Protein AF-A0A2D4P3B3-F1 (afdb_monomer_lite)

pLDDT: mean 73.36, std 12.91, range [48.56, 91.62]

Structure (mmCIF, N/CA/C/O backbone):
data_AF-A0A2D4P3B3-F1
#
_entry.id   AF-A0A2D4P3B3-F1
#
loop_
_atom_site.group_PDB
_atom_site.id
_atom_site.type_symbol
_atom_site.label_atom_id
_atom_site.label_alt_id
_atom_site.label_comp_id
_atom_site.label_asym_id
_atom_site.label_entity_id
_atom_site.label_seq_id
_atom_site.pdbx_PDB_ins_code
_atom_site.Cartn_x
_atom_site.Cartn_y
_atom_site.Cartn_z
_atom_site.occupancy
_atom_site.B_iso_or_equiv
_atom_site.auth_seq_id
_atom_site.auth_comp_id
_atom_site.auth_asym_id
_atom_site.auth_atom_id
_atom_site.pdbx_PDB_model_num
ATOM 1 N N . VAL A 1 1 ? 37.392 -23.433 1.109 1.00 69.75 1 VAL A N 1
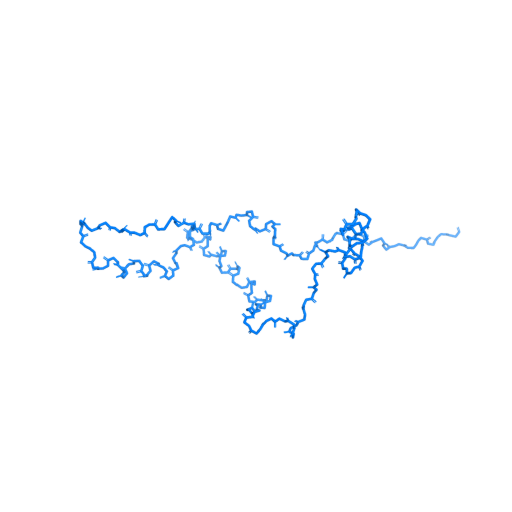ATOM 2 C CA . VAL A 1 1 ? 37.388 -22.105 1.760 1.00 69.75 1 VAL A CA 1
ATOM 3 C C . VAL A 1 1 ? 36.954 -21.145 0.680 1.00 69.75 1 VAL A C 1
ATOM 5 O O . VAL A 1 1 ? 37.620 -21.145 -0.343 1.00 69.75 1 VAL A O 1
ATOM 8 N N . LEU A 1 2 ? 35.811 -20.474 0.841 1.00 73.00 2 LEU A N 1
ATOM 9 C CA . LEU A 1 2 ? 35.392 -19.442 -0.111 1.00 73.00 2 LEU A CA 1
ATOM 10 C C . LEU A 1 2 ? 36.435 -18.327 -0.057 1.00 73.00 2 LEU A C 1
ATOM 12 O O . LEU A 1 2 ? 36.724 -17.817 1.030 1.00 73.00 2 LEU A O 1
ATOM 16 N N . ILE A 1 3 ? 37.057 -18.044 -1.195 1.00 90.19 3 ILE A N 1
ATOM 17 C CA . ILE A 1 3 ? 38.029 -16.958 -1.329 1.00 90.19 3 ILE A CA 1
ATOM 18 C C . ILE A 1 3 ? 37.284 -15.649 -1.591 1.00 90.19 3 ILE A C 1
ATOM 20 O O . ILE A 1 3 ? 36.140 -15.646 -2.032 1.00 90.19 3 ILE A O 1
ATOM 24 N N . GLU A 1 4 ? 37.919 -14.523 -1.278 1.00 83.38 4 GLU A N 1
ATOM 25 C CA . GLU A 1 4 ? 37.323 -13.187 -1.424 1.00 83.38 4 GLU A CA 1
ATOM 26 C C . GLU A 1 4 ? 36.840 -12.923 -2.861 1.00 83.38 4 GLU A C 1
ATOM 28 O O . GLU A 1 4 ? 35.788 -12.328 -3.076 1.0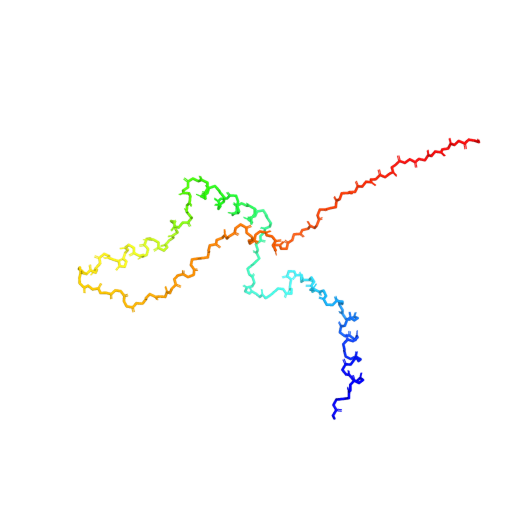0 83.38 4 GLU A O 1
ATOM 33 N N . GLU A 1 5 ? 37.558 -13.476 -3.837 1.00 87.50 5 GLU A N 1
ATOM 34 C CA . GLU A 1 5 ? 37.207 -13.462 -5.257 1.00 87.50 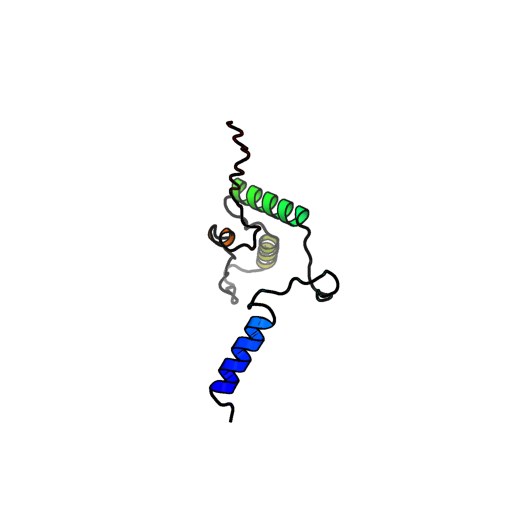5 GLU A CA 1
ATOM 35 C C . GLU A 1 5 ? 35.890 -14.198 -5.558 1.00 87.50 5 GLU A C 1
ATOM 37 O O . GLU A 1 5 ? 35.085 -13.699 -6.343 1.00 87.50 5 GLU A O 1
ATOM 42 N N . ASP A 1 6 ? 35.609 -15.314 -4.874 1.00 89.75 6 ASP A N 1
ATOM 43 C CA . ASP A 1 6 ? 34.348 -16.052 -5.031 1.00 89.75 6 ASP A CA 1
ATOM 44 C C . ASP A 1 6 ? 33.159 -15.232 -4.510 1.00 89.75 6 ASP A C 1
ATOM 46 O O . ASP A 1 6 ? 32.089 -15.233 -5.118 1.00 89.75 6 ASP A O 1
ATOM 50 N N . LEU A 1 7 ? 33.336 -14.503 -3.398 1.00 89.31 7 LEU A N 1
ATOM 51 C CA . LEU A 1 7 ? 32.281 -13.643 -2.845 1.00 89.31 7 LEU A CA 1
ATOM 52 C C . LEU A 1 7 ? 31.987 -12.451 -3.759 1.00 89.31 7 LEU A C 1
ATOM 54 O O . LEU A 1 7 ? 30.825 -12.079 -3.936 1.00 89.31 7 LEU A O 1
ATOM 58 N N . ILE A 1 8 ? 33.030 -11.848 -4.334 1.00 90.25 8 ILE A N 1
ATOM 59 C CA . ILE A 1 8 ? 32.876 -10.733 -5.271 1.00 90.25 8 ILE A CA 1
ATOM 60 C C . ILE A 1 8 ? 32.152 -11.219 -6.526 1.00 90.25 8 ILE A C 1
ATOM 62 O O . ILE A 1 8 ? 31.178 -10.587 -6.938 1.00 90.25 8 ILE A O 1
ATOM 66 N N . GLN A 1 9 ? 32.559 -12.359 -7.087 1.00 91.62 9 GLN A N 1
ATOM 67 C CA . GLN A 1 9 ? 31.913 -12.930 -8.265 1.00 91.62 9 GLN A CA 1
ATOM 68 C C . GLN A 1 9 ? 30.435 -13.246 -8.001 1.00 91.62 9 GLN A C 1
ATOM 70 O O . GLN A 1 9 ? 29.576 -12.826 -8.771 1.00 91.62 9 GLN A O 1
ATOM 75 N N . GLN A 1 10 ? 30.122 -13.868 -6.861 1.00 88.50 10 GLN A N 1
ATOM 76 C CA . GLN A 1 10 ? 28.741 -14.135 -6.457 1.00 88.50 10 GLN A CA 1
ATOM 77 C C . GLN A 1 10 ? 27.909 -12.847 -6.348 1.00 88.50 10 GLN A C 1
ATOM 79 O O . GLN A 1 10 ? 26.768 -12.803 -6.804 1.00 88.50 10 GLN A O 1
ATOM 84 N N . SER A 1 11 ? 28.485 -11.775 -5.792 1.00 85.69 11 SER A N 1
ATOM 85 C CA . SER A 1 11 ? 27.786 -10.491 -5.668 1.00 85.69 11 SER A CA 1
ATOM 86 C C . SER A 1 11 ? 27.467 -9.852 -7.025 1.00 85.69 11 SER A C 1
ATOM 88 O O . SER A 1 11 ? 26.406 -9.243 -7.180 1.00 85.69 11 SER A O 1
ATOM 90 N N . LEU A 1 12 ? 28.357 -10.016 -8.010 1.00 89.81 12 LEU A N 1
ATOM 91 C CA 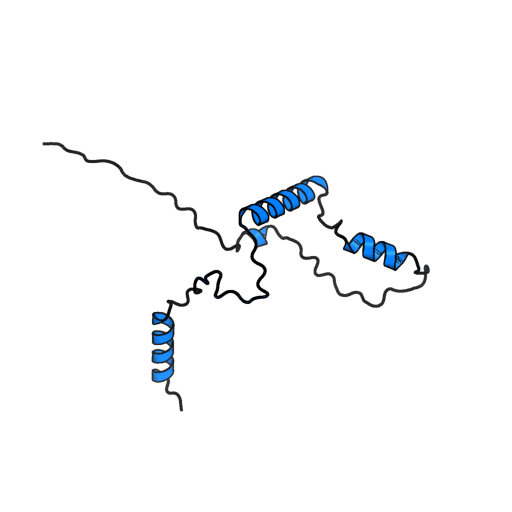. LEU A 1 12 ? 28.168 -9.531 -9.376 1.00 89.81 12 LEU A CA 1
ATOM 92 C C . LEU A 1 12 ? 27.098 -10.344 -10.106 1.00 89.81 12 LEU A C 1
ATOM 94 O O . LEU A 1 12 ? 26.204 -9.759 -10.715 1.00 89.81 12 LEU A O 1
ATOM 98 N N . ASP A 1 13 ? 27.134 -11.668 -9.975 1.00 89.50 13 ASP A N 1
ATOM 99 C CA . ASP A 1 13 ? 26.145 -12.552 -10.590 1.00 89.50 13 ASP A CA 1
ATOM 100 C C . ASP A 1 13 ? 24.733 -12.284 -10.024 1.00 89.50 13 ASP A C 1
ATOM 102 O O . ASP A 1 13 ? 23.757 -12.195 -10.776 1.00 89.50 13 ASP A O 1
ATOM 106 N N . ASP A 1 14 ? 24.617 -12.058 -8.709 1.00 85.06 14 ASP A N 1
ATOM 107 C CA . ASP A 1 14 ? 23.361 -11.669 -8.052 1.00 85.06 14 ASP A CA 1
ATOM 108 C C . ASP A 1 14 ? 22.862 -10.289 -8.518 1.00 85.06 14 ASP A C 1
ATOM 110 O O . ASP A 1 14 ? 21.653 -10.069 -8.679 1.00 85.06 14 ASP A O 1
ATOM 114 N N . TYR A 1 15 ? 23.782 -9.348 -8.758 1.00 84.75 15 TYR A N 1
ATOM 115 C CA . TYR A 1 15 ? 23.451 -8.042 -9.324 1.00 84.75 15 TYR A CA 1
ATOM 116 C C . TYR A 1 15 ? 22.944 -8.166 -10.766 1.00 84.75 15 TYR A C 1
ATOM 118 O O . TYR A 1 15 ? 21.934 -7.549 -11.114 1.00 84.75 15 TYR A O 1
ATOM 126 N N . ASP A 1 16 ? 23.564 -8.995 -11.598 1.00 85.94 16 ASP A N 1
ATOM 127 C CA . ASP A 1 16 ? 23.132 -9.199 -12.984 1.00 85.94 16 ASP A CA 1
ATOM 128 C C . ASP A 1 16 ? 21.802 -9.971 -13.077 1.00 85.94 16 ASP A C 1
ATOM 130 O O . ASP A 1 16 ? 20.997 -9.721 -13.981 1.00 85.94 16 ASP A O 1
ATOM 134 N N . ALA A 1 17 ? 21.491 -10.820 -12.092 1.00 82.75 17 ALA A N 1
ATOM 135 C CA . ALA A 1 17 ? 20.255 -11.608 -12.024 1.00 82.75 17 ALA A CA 1
ATOM 136 C C . ALA A 1 17 ? 18.969 -10.799 -11.730 1.00 82.75 17 ALA A C 1
ATOM 138 O O . ALA A 1 17 ? 17.865 -11.364 -11.727 1.00 82.75 17 ALA A O 1
ATOM 139 N N . GLY A 1 18 ? 19.070 -9.490 -11.475 1.00 75.81 18 GLY A N 1
ATOM 140 C CA . GLY A 1 18 ? 17.887 -8.655 -11.226 1.00 75.81 18 GLY A CA 1
ATOM 141 C C . GLY A 1 18 ? 18.132 -7.259 -10.661 1.00 75.81 18 GLY A C 1
ATOM 142 O O . GLY A 1 18 ? 17.171 -6.605 -10.259 1.00 75.81 18 GLY A O 1
ATOM 143 N N . LYS A 1 19 ? 19.382 -6.787 -10.604 1.00 81.88 19 LYS A N 1
ATOM 144 C CA . LYS A 1 19 ? 19.796 -5.470 -10.080 1.00 81.88 19 LYS A CA 1
ATOM 145 C C . LYS A 1 19 ? 19.229 -5.172 -8.695 1.00 81.88 19 LYS A C 1
ATOM 147 O O . LYS A 1 19 ? 18.792 -4.051 -8.430 1.00 81.88 19 LYS A O 1
ATOM 152 N N . TYR A 1 20 ? 19.137 -6.205 -7.856 1.00 77.75 20 TYR A N 1
ATOM 153 C CA . TYR A 1 20 ? 18.492 -6.161 -6.538 1.00 77.75 20 TYR A CA 1
ATOM 154 C C . TYR A 1 20 ? 17.068 -5.571 -6.542 1.00 77.75 20 TYR A C 1
ATOM 156 O O . TYR A 1 20 ? 16.570 -5.108 -5.516 1.00 77.75 20 TYR A O 1
ATOM 164 N N . SER A 1 21 ? 16.400 -5.563 -7.697 1.00 78.81 21 SER A N 1
ATOM 165 C CA . SER A 1 21 ? 15.036 -5.073 -7.827 1.00 78.81 21 SER A CA 1
ATOM 166 C C . SER A 1 21 ? 14.062 -6.205 -7.493 1.00 78.81 21 SER A C 1
ATOM 168 O O . SER A 1 21 ? 14.256 -7.333 -7.957 1.00 78.81 21 SER A O 1
ATOM 170 N N . PRO A 1 22 ? 13.002 -5.936 -6.711 1.00 82.75 22 PRO A N 1
ATOM 171 C CA . PRO A 1 22 ? 11.950 -6.913 -6.470 1.00 82.75 22 PRO A CA 1
ATOM 172 C C . PRO A 1 22 ? 11.386 -7.439 -7.793 1.00 82.75 22 PRO A C 1
ATOM 174 O O . PRO A 1 22 ? 11.093 -6.660 -8.705 1.00 82.75 22 PRO A O 1
ATOM 177 N N . ARG A 1 23 ? 11.225 -8.760 -7.904 1.00 80.19 23 ARG A N 1
ATOM 178 C CA . ARG A 1 23 ? 10.600 -9.374 -9.079 1.00 80.19 23 ARG A CA 1
ATOM 179 C C . ARG A 1 23 ? 9.103 -9.073 -9.065 1.00 80.19 23 ARG A C 1
ATOM 181 O O . ARG A 1 23 ? 8.451 -9.219 -8.034 1.00 80.19 23 ARG A O 1
ATOM 188 N N . LEU A 1 24 ? 8.568 -8.644 -10.206 1.00 81.88 24 LEU A N 1
ATOM 189 C CA . LEU A 1 24 ? 7.127 -8.490 -10.380 1.00 81.88 24 LEU A CA 1
ATOM 190 C C . LEU A 1 24 ? 6.497 -9.880 -10.442 1.00 81.88 24 LEU A C 1
ATOM 192 O O . LEU A 1 24 ? 6.776 -10.630 -11.372 1.00 81.88 24 LEU A O 1
ATOM 196 N N . LEU A 1 25 ? 5.673 -10.198 -9.446 1.00 85.88 25 LEU A N 1
ATOM 197 C CA . LEU A 1 25 ? 4.914 -11.439 -9.407 1.00 85.88 25 LEU A CA 1
ATOM 198 C C . LEU A 1 25 ? 3.631 -11.290 -10.218 1.00 85.88 25 LEU A C 1
ATOM 200 O O . LEU A 1 25 ? 2.927 -10.280 -10.135 1.00 85.88 25 LEU A O 1
ATOM 204 N N . THR A 1 26 ? 3.325 -12.320 -10.988 1.00 86.81 26 THR A N 1
ATOM 205 C CA . THR A 1 26 ? 2.040 -12.478 -11.665 1.00 86.81 26 THR A CA 1
ATOM 206 C C . THR A 1 26 ? 1.008 -13.089 -10.717 1.00 86.81 26 THR A C 1
ATOM 208 O O . THR A 1 26 ? 1.347 -13.686 -9.696 1.00 86.81 26 THR A O 1
ATOM 211 N N . SER A 1 27 ? -0.276 -12.990 -11.067 1.00 82.62 27 SER A N 1
ATOM 212 C CA . SER A 1 27 ? -1.379 -13.541 -10.266 1.00 82.62 27 SER A CA 1
ATOM 213 C C . SER A 1 27 ? -1.254 -15.041 -9.969 1.00 82.62 27 SER A C 1
ATOM 215 O O . SER A 1 27 ? -1.818 -15.511 -8.991 1.00 82.62 27 SER A O 1
ATOM 217 N N . HIS A 1 28 ? -0.531 -15.794 -10.802 1.00 86.00 28 HIS A N 1
ATOM 218 C CA . HIS A 1 28 ? -0.333 -17.239 -10.643 1.00 86.00 28 HIS A CA 1
ATOM 219 C C . HIS A 1 28 ? 0.859 -17.607 -9.754 1.00 86.00 28 HIS A C 1
ATOM 221 O O . HIS A 1 28 ? 0.942 -18.738 -9.287 1.00 86.00 28 HIS A O 1
ATOM 227 N N . GLU A 1 29 ? 1.783 -16.672 -9.541 1.00 90.88 29 GLU A N 1
ATOM 228 C CA . GLU A 1 29 ? 2.966 -16.859 -8.691 1.00 90.88 29 GLU A CA 1
ATOM 229 C C . GLU A 1 29 ? 2.704 -16.433 -7.244 1.00 90.88 29 GLU A C 1
ATOM 231 O O . GLU A 1 29 ? 3.541 -16.648 -6.366 1.00 90.88 29 GLU A O 1
ATOM 236 N N . LEU A 1 30 ? 1.550 -15.813 -6.990 1.00 87.12 30 LEU A N 1
ATOM 237 C CA . LEU A 1 30 ? 1.128 -15.474 -5.646 1.00 87.12 30 LEU A CA 1
ATOM 238 C C . LEU A 1 30 ? 0.775 -16.750 -4.865 1.00 87.12 30 LEU A C 1
ATOM 240 O O . LEU A 1 30 ? 0.112 -17.641 -5.404 1.00 87.12 30 LEU A O 1
ATOM 244 N N . PRO A 1 31 ? 1.188 -16.839 -3.590 1.00 89.81 31 PRO A N 1
ATOM 245 C CA . PRO A 1 31 ? 0.726 -17.882 -2.684 1.00 89.81 31 PRO A CA 1
ATOM 246 C C . PRO A 1 31 ? -0.804 -17.982 -2.658 1.00 89.81 31 PRO A C 1
ATOM 248 O O . PRO A 1 31 ? -1.503 -16.981 -2.802 1.00 89.81 31 PRO A O 1
ATOM 251 N N . PHE A 1 32 ? -1.339 -19.186 -2.450 1.00 83.50 32 PHE A N 1
ATOM 252 C CA . PHE A 1 32 ? -2.791 -19.411 -2.445 1.00 83.50 32 PHE A CA 1
ATOM 253 C C . PHE A 1 32 ? -3.516 -18.639 -1.328 1.00 83.50 32 PHE A C 1
ATOM 255 O O . PHE A 1 32 ? -4.685 -18.290 -1.460 1.0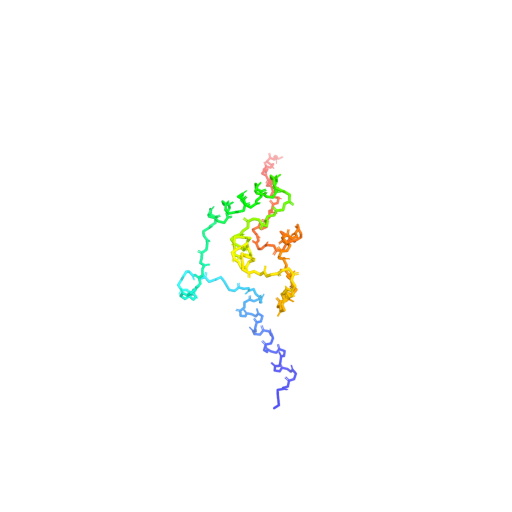0 83.50 32 PHE A O 1
ATOM 262 N N . ASP A 1 33 ? -2.817 -18.360 -0.233 1.00 88.62 33 ASP A N 1
ATOM 263 C CA . ASP A 1 33 ? -3.277 -17.574 0.910 1.00 88.62 33 ASP A CA 1
ATOM 264 C C . ASP A 1 33 ? -2.991 -16.068 0.771 1.00 88.62 33 ASP A C 1
ATOM 266 O O . ASP A 1 33 ? -3.285 -15.292 1.683 1.00 88.62 33 ASP A O 1
ATOM 270 N N . ALA A 1 34 ? -2.435 -15.622 -0.361 1.00 86.25 34 ALA A N 1
ATOM 271 C CA . ALA A 1 34 ? -2.151 -14.214 -0.587 1.00 86.25 34 ALA A CA 1
ATOM 272 C C . ALA A 1 34 ? -3.452 -13.415 -0.752 1.00 86.25 34 ALA A C 1
ATOM 274 O O . ALA A 1 34 ? -4.213 -13.592 -1.703 1.00 86.25 34 ALA A O 1
ATOM 275 N N . HIS A 1 35 ? -3.682 -12.473 0.162 1.00 84.06 35 HIS A N 1
ATOM 276 C CA . HIS A 1 35 ? -4.813 -11.560 0.077 1.00 84.06 35 HIS A CA 1
ATOM 277 C C . HIS A 1 35 ? -4.512 -10.437 -0.925 1.00 84.06 35 HIS A C 1
ATOM 279 O O . HIS A 1 35 ? -3.817 -9.470 -0.609 1.00 84.06 35 HIS A O 1
ATOM 285 N N . VAL A 1 36 ? -5.050 -10.548 -2.139 1.00 84.06 36 VAL A N 1
ATOM 286 C CA . VAL A 1 36 ? -4.962 -9.492 -3.159 1.00 84.06 36 VAL A CA 1
ATOM 287 C C . VAL A 1 36 ? -6.098 -8.498 -2.942 1.00 84.06 36 VAL A C 1
ATOM 289 O O . VAL A 1 36 ? -7.249 -8.895 -2.794 1.00 84.06 36 VAL A O 1
ATOM 292 N N . VAL A 1 37 ? -5.775 -7.207 -2.899 1.00 84.81 37 VAL A N 1
ATOM 293 C CA . VAL A 1 37 ? -6.759 -6.120 -2.801 1.00 84.81 37 VAL A CA 1
ATOM 294 C C . VAL A 1 37 ? -6.729 -5.343 -4.108 1.00 84.81 37 VAL A C 1
ATOM 296 O O . VAL A 1 37 ? -5.649 -5.004 -4.597 1.00 84.81 37 VAL A O 1
ATOM 299 N N . ASP A 1 38 ? -7.903 -5.080 -4.678 1.00 89.56 38 ASP A N 1
ATOM 300 C CA . ASP A 1 38 ? -8.013 -4.254 -5.877 1.00 89.56 38 ASP A CA 1
ATOM 301 C C . ASP A 1 38 ? -7.689 -2.784 -5.557 1.00 89.56 38 ASP A C 1
ATOM 303 O O . ASP A 1 38 ? -7.924 -2.297 -4.447 1.00 89.56 38 ASP A O 1
ATOM 307 N N . ALA A 1 39 ? -7.152 -2.060 -6.537 1.00 85.19 39 ALA A N 1
ATOM 308 C CA . ALA A 1 39 ? -6.812 -0.652 -6.380 1.00 85.19 39 ALA A CA 1
ATOM 309 C C . ALA A 1 39 ? -8.032 0.208 -6.010 1.00 85.19 39 ALA A C 1
ATOM 311 O O . ALA A 1 39 ? -7.908 1.120 -5.188 1.00 85.19 39 ALA A O 1
ATOM 312 N N . ASP A 1 40 ? -9.205 -0.083 -6.575 1.00 90.38 40 ASP A N 1
ATOM 313 C CA . ASP A 1 40 ? -10.418 0.686 -6.294 1.00 90.38 40 ASP A CA 1
ATOM 314 C C . ASP A 1 40 ? -10.956 0.398 -4.883 1.00 90.38 40 ASP A C 1
ATOM 316 O O . ASP A 1 40 ? -11.400 1.314 -4.183 1.00 90.38 40 ASP A O 1
ATOM 320 N N . GLU A 1 41 ? -10.853 -0.851 -4.420 1.00 86.31 41 GLU A N 1
ATOM 321 C CA . GLU A 1 41 ? -11.245 -1.240 -3.060 1.00 86.31 41 GLU A CA 1
ATOM 322 C C . GLU A 1 41 ? -10.328 -0.596 -2.007 1.00 86.31 41 GLU A C 1
ATOM 324 O O . GLU A 1 41 ? -10.807 -0.052 -1.004 1.00 86.31 41 GLU A O 1
ATOM 329 N N . ASP A 1 42 ? -9.012 -0.591 -2.248 1.00 84.62 42 ASP A N 1
ATOM 330 C CA . ASP A 1 42 ? -8.042 0.068 -1.365 1.00 84.62 42 ASP A CA 1
ATOM 331 C C . ASP A 1 42 ? -8.303 1.582 -1.274 1.00 84.62 42 ASP A C 1
ATOM 333 O O . ASP A 1 42 ? -8.300 2.167 -0.184 1.00 84.62 42 ASP A O 1
ATOM 337 N N . LEU A 1 43 ? -8.633 2.221 -2.404 1.00 86.38 43 LEU A N 1
ATOM 338 C CA . LEU A 1 43 ? -9.011 3.635 -2.435 1.00 86.38 43 LEU A CA 1
ATOM 339 C C . LEU A 1 43 ? -10.268 3.918 -1.608 1.00 86.38 43 LEU A C 1
ATOM 341 O O . LEU A 1 43 ? -10.292 4.903 -0.860 1.00 86.38 43 LEU A O 1
ATOM 345 N N . GLN A 1 44 ? -11.289 3.067 -1.702 1.00 90.38 44 GLN A N 1
ATOM 346 C CA . GLN A 1 44 ? -12.508 3.209 -0.904 1.00 90.38 44 GLN A CA 1
ATOM 347 C C . GLN A 1 44 ? -12.225 3.044 0.594 1.00 90.38 44 GLN A C 1
ATOM 349 O O . GLN A 1 44 ? -12.640 3.895 1.389 1.00 90.38 44 GLN A O 1
ATOM 354 N N . ARG A 1 45 ? -11.455 2.020 0.994 1.00 85.25 45 ARG A N 1
ATOM 355 C CA . ARG A 1 45 ? -11.025 1.833 2.395 1.00 85.25 45 ARG A CA 1
ATOM 356 C C . ARG A 1 45 ? -10.280 3.049 2.929 1.00 85.25 45 ARG A C 1
ATOM 358 O O . ARG A 1 45 ? -10.542 3.507 4.044 1.00 85.25 45 ARG A O 1
ATOM 365 N N . LEU A 1 46 ? -9.383 3.608 2.123 1.00 82.62 46 LEU A N 1
ATOM 366 C CA . LEU A 1 46 ? -8.620 4.796 2.482 1.00 82.62 46 LEU A CA 1
ATOM 367 C C . LEU A 1 46 ? -9.524 6.023 2.658 1.00 82.62 46 LEU A C 1
ATOM 369 O O . LEU A 1 46 ? -9.340 6.786 3.610 1.00 82.62 46 LEU A O 1
ATOM 373 N N . GLN A 1 47 ? -10.499 6.228 1.770 1.00 86.94 47 GLN A N 1
ATOM 374 C CA . GLN A 1 47 ? -11.457 7.333 1.888 1.00 86.94 47 GLN A CA 1
ATOM 375 C C . GLN A 1 47 ? -12.318 7.210 3.148 1.00 86.94 47 GLN A C 1
ATOM 377 O O . GLN A 1 47 ? -12.500 8.206 3.852 1.00 86.94 47 GLN A O 1
ATOM 382 N N . LEU A 1 48 ? -12.790 6.002 3.462 1.00 83.81 48 LEU A N 1
ATOM 383 C CA . LEU A 1 48 ? -13.573 5.726 4.666 1.00 83.81 48 LEU A CA 1
ATOM 384 C C . LEU A 1 48 ? -12.765 5.991 5.940 1.00 83.81 48 LEU A C 1
ATOM 386 O O . LEU A 1 48 ? -13.219 6.740 6.803 1.00 83.81 48 LEU A O 1
ATOM 390 N N . SER A 1 49 ? -11.538 5.468 6.025 1.00 74.88 49 SER A N 1
ATOM 391 C CA . SER A 1 49 ? -10.645 5.706 7.169 1.00 74.88 49 SER A CA 1
ATOM 392 C C . SER A 1 49 ? -10.362 7.200 7.378 1.00 74.88 49 SER A C 1
ATOM 394 O O . SER A 1 49 ? -10.377 7.694 8.507 1.00 74.88 49 SER A O 1
ATOM 396 N N . ARG A 1 50 ? -10.169 7.957 6.289 1.00 78.94 50 ARG A N 1
ATOM 397 C CA . ARG A 1 50 ? -9.988 9.415 6.363 1.00 78.94 50 ARG A CA 1
ATOM 398 C C . ARG A 1 50 ? -11.234 10.137 6.869 1.00 78.94 50 ARG A C 1
ATOM 400 O O . ARG A 1 50 ? -11.090 11.041 7.686 1.00 78.94 50 ARG A O 1
ATOM 407 N N . GLN A 1 51 ? -12.425 9.757 6.406 1.00 75.69 51 GLN A N 1
ATOM 408 C CA . GLN A 1 51 ? -13.674 10.353 6.890 1.00 75.69 51 GLN A CA 1
ATOM 409 C C . GLN A 1 51 ? -13.892 10.066 8.379 1.00 75.69 51 GLN A C 1
ATOM 411 O O . GLN A 1 51 ? -14.222 10.981 9.126 1.00 75.69 51 GLN A O 1
ATOM 416 N N . GLN A 1 52 ? -13.628 8.838 8.830 1.00 65.94 52 GLN A N 1
ATOM 417 C CA . GLN A 1 52 ? -13.738 8.467 10.245 1.00 65.94 52 GLN A CA 1
ATOM 418 C C . GLN A 1 52 ? -12.806 9.305 11.135 1.00 65.94 52 GLN A C 1
ATOM 420 O O . GLN A 1 52 ? -13.240 9.853 12.145 1.00 65.94 52 GLN A O 1
ATOM 425 N N . LEU A 1 53 ? -11.550 9.500 10.720 1.00 62.88 53 LEU A N 1
ATOM 426 C CA . LEU A 1 53 ? -10.598 10.345 11.450 1.00 62.88 53 LEU A CA 1
ATOM 427 C C . LEU A 1 53 ? -10.995 11.830 11.474 1.00 62.88 53 LEU A C 1
ATOM 429 O O . LEU A 1 53 ? -10.717 12.515 12.455 1.00 62.88 53 LEU A O 1
ATOM 433 N N . GLN A 1 54 ? -11.636 12.337 10.416 1.00 61.34 54 GLN A N 1
ATOM 434 C CA . GLN A 1 54 ? -12.096 13.729 10.361 1.00 61.34 54 GLN A CA 1
ATOM 435 C C . GLN A 1 54 ? -13.291 14.006 11.277 1.00 61.34 54 GLN A C 1
ATOM 437 O O . GLN A 1 54 ? -13.420 15.126 11.767 1.00 61.34 54 GLN A O 1
ATOM 442 N N . VAL A 1 55 ? -14.157 13.014 11.494 1.00 56.31 55 VAL A N 1
ATOM 443 C CA . VAL A 1 55 ? -15.377 13.169 12.299 1.00 56.31 55 VAL A CA 1
ATOM 444 C C . VAL A 1 55 ? -15.099 12.961 13.787 1.00 56.31 55 VAL A C 1
ATOM 446 O O . VAL A 1 55 ? -15.595 13.728 14.608 1.00 56.31 55 VAL A O 1
ATOM 449 N N . THR A 1 56 ? -14.292 11.962 14.141 1.00 53.44 56 THR A N 1
ATOM 450 C CA . THR A 1 56 ? -14.149 11.523 15.539 1.00 53.44 56 THR A CA 1
ATOM 451 C C . THR A 1 56 ? -12.848 12.012 16.185 1.00 53.44 56 THR A C 1
ATOM 453 O O . THR A 1 56 ? -12.734 12.031 17.406 1.00 53.44 56 THR A O 1
ATOM 456 N N . GLY A 1 57 ? -11.840 12.406 15.394 1.00 54.03 57 GLY A N 1
ATOM 457 C CA . GLY A 1 57 ? -10.496 12.731 15.895 1.00 54.03 57 GLY A CA 1
ATOM 458 C C . GLY A 1 57 ? -9.707 11.525 16.432 1.00 54.03 57 GLY A C 1
ATOM 459 O O . GLY A 1 57 ? -8.508 11.649 16.674 1.00 54.03 57 GLY A O 1
ATOM 460 N N . ASP A 1 58 ? -10.351 10.362 16.561 1.00 50.00 58 ASP A N 1
ATOM 461 C CA . ASP A 1 58 ? -9.775 9.075 16.938 1.00 50.00 58 ASP A CA 1
ATOM 462 C C . ASP A 1 58 ? -10.516 7.938 16.204 1.00 50.00 58 ASP A C 1
ATOM 464 O O . ASP A 1 58 ? -11.744 7.931 16.132 1.00 50.00 58 ASP A O 1
ATOM 468 N N . ALA A 1 59 ? -9.780 6.993 15.616 1.00 49.44 59 ALA A N 1
ATOM 469 C CA . ALA A 1 59 ? -10.326 5.886 14.814 1.00 49.44 59 ALA A CA 1
ATOM 470 C C . ALA A 1 59 ? -10.461 4.588 15.631 1.00 49.44 59 ALA A C 1
ATOM 472 O O . ALA A 1 59 ? -10.181 3.499 15.128 1.00 49.44 59 ALA A O 1
ATOM 473 N N . SER A 1 60 ? -10.830 4.704 16.907 1.00 53.84 60 SER A N 1
ATOM 474 C CA . SER A 1 60 ? -10.770 3.610 17.883 1.00 53.84 60 SER A CA 1
ATOM 475 C C . SER A 1 60 ? -12.113 2.947 18.204 1.00 53.84 60 SER A C 1
ATOM 477 O O . SER A 1 60 ? -12.127 1.958 18.930 1.00 53.84 60 SER A O 1
ATOM 479 N N . GLU A 1 61 ? -13.231 3.367 17.603 1.00 50.28 61 GLU A N 1
ATOM 480 C CA . GLU A 1 61 ? -14.490 2.606 17.691 1.00 50.28 61 GLU A CA 1
ATOM 481 C C . GLU A 1 61 ? -14.501 1.437 16.686 1.00 50.28 61 GLU A C 1
ATOM 483 O O . GLU A 1 61 ? -15.332 1.347 15.783 1.00 50.28 61 GLU A O 1
ATOM 488 N N . SER A 1 62 ? -13.523 0.540 16.810 1.00 56.25 62 SER A N 1
ATOM 489 C CA . SER A 1 62 ? -13.502 -0.754 16.123 1.00 56.25 62 SER A CA 1
ATOM 490 C C . SER A 1 62 ? -13.995 -1.841 17.079 1.00 56.25 62 SER A C 1
ATOM 492 O O . SER A 1 62 ? -14.018 -1.638 18.289 1.00 56.25 62 SER A O 1
ATOM 494 N N . ALA A 1 63 ? -14.388 -2.999 16.544 1.00 54.41 63 ALA A N 1
ATOM 495 C CA . ALA A 1 63 ? -15.009 -4.144 17.226 1.00 54.41 63 ALA A CA 1
ATOM 496 C C . ALA A 1 63 ? -14.395 -4.554 18.587 1.00 54.41 63 ALA A C 1
ATOM 498 O O . ALA A 1 63 ? -15.065 -5.197 19.397 1.00 54.41 63 ALA A O 1
ATOM 499 N N . GLU A 1 64 ? -13.156 -4.153 18.857 1.00 54.88 64 GLU A N 1
ATOM 500 C CA . GLU A 1 64 ? -12.508 -4.269 20.158 1.00 54.88 64 GLU A CA 1
ATOM 501 C C . GLU A 1 64 ? -13.263 -3.558 21.287 1.00 54.88 64 GLU A C 1
ATOM 503 O O . GLU A 1 64 ? -13.356 -4.115 22.373 1.00 54.88 64 GLU A O 1
ATOM 508 N N . ASP A 1 65 ? -13.884 -2.397 21.064 1.00 60.06 65 ASP A N 1
ATOM 509 C CA . ASP A 1 65 ? -14.573 -1.672 22.144 1.00 60.06 65 ASP A CA 1
ATOM 510 C C . ASP A 1 65 ? -15.847 -2.407 22.610 1.00 60.06 65 ASP A C 1
ATOM 512 O O . ASP A 1 65 ? -16.180 -2.450 23.797 1.00 60.06 65 ASP A O 1
ATOM 516 N N . ILE A 1 66 ? -16.516 -3.103 21.682 1.00 61.06 66 ILE A N 1
ATOM 517 C CA . ILE A 1 66 ? -17.639 -4.007 21.979 1.00 61.06 66 ILE A CA 1
ATOM 518 C C . ILE A 1 66 ? -17.137 -5.236 22.751 1.00 61.06 66 ILE A C 1
ATOM 520 O O . ILE A 1 66 ? -17.780 -5.674 23.709 1.00 61.06 66 ILE A O 1
ATOM 524 N N . PHE A 1 67 ? -15.976 -5.772 22.365 1.00 61.22 67 PHE A N 1
ATOM 525 C CA . PHE A 1 67 ? -15.335 -6.901 23.037 1.00 61.22 67 PHE A CA 1
ATOM 526 C C . PHE A 1 67 ? -14.900 -6.543 24.468 1.00 61.22 67 PHE A C 1
ATOM 528 O O . PHE A 1 67 ? -15.248 -7.260 25.406 1.00 61.22 67 PHE A O 1
ATOM 535 N N . PHE A 1 68 ? -14.245 -5.396 24.668 1.00 61.34 68 PHE A N 1
ATOM 536 C CA . PHE A 1 68 ? -13.852 -4.891 25.986 1.00 61.34 68 PHE A CA 1
ATOM 537 C C . PHE A 1 68 ? -15.058 -4.599 26.877 1.00 61.34 68 PHE A C 1
ATOM 539 O O . PHE A 1 68 ? -15.019 -4.889 28.074 1.00 61.34 68 PHE A O 1
ATOM 546 N N . ARG A 1 69 ? -16.149 -4.063 26.317 1.00 66.62 69 ARG A N 1
ATOM 547 C CA . ARG A 1 69 ? -17.384 -3.805 27.070 1.00 66.62 69 ARG A CA 1
ATOM 548 C C . ARG A 1 69 ? -18.029 -5.104 27.549 1.00 66.62 69 ARG A C 1
ATOM 550 O O . ARG A 1 69 ? -18.377 -5.202 28.721 1.00 66.62 69 ARG A O 1
ATOM 557 N N . ARG A 1 70 ? -18.098 -6.124 26.686 1.00 68.31 70 ARG A N 1
ATOM 558 C CA . ARG A 1 70 ? -18.629 -7.451 27.042 1.00 68.31 70 ARG A CA 1
ATOM 559 C C . ARG A 1 70 ? -17.719 -8.212 28.011 1.00 68.31 70 ARG A C 1
ATOM 561 O O . ARG A 1 70 ? -18.218 -8.926 28.871 1.00 68.31 70 ARG A O 1
ATOM 568 N N . ALA A 1 71 ? -16.403 -8.023 27.918 1.00 66.94 71 ALA A N 1
ATOM 569 C CA . ALA A 1 71 ? -15.441 -8.576 28.872 1.00 66.94 71 ALA A CA 1
ATOM 570 C C . ALA A 1 71 ? -15.538 -7.914 30.262 1.00 66.94 71 ALA A C 1
ATOM 572 O O . ALA A 1 71 ? -15.295 -8.571 31.270 1.00 66.94 71 ALA A O 1
ATOM 573 N N . LYS A 1 72 ? -15.935 -6.634 30.328 1.00 65.69 72 LYS A N 1
ATOM 574 C CA . LYS A 1 72 ? -16.108 -5.878 31.582 1.00 65.69 72 LYS A CA 1
ATOM 575 C C . LYS A 1 72 ? -17.461 -6.076 32.273 1.00 65.69 72 LYS A C 1
ATOM 577 O O . LYS A 1 72 ? -17.559 -5.764 33.453 1.00 65.69 72 LYS A O 1
ATOM 582 N N . GLU A 1 73 ? -18.483 -6.604 31.594 1.00 70.75 73 GLU A N 1
ATOM 583 C CA . GLU A 1 73 ? -19.836 -6.796 32.159 1.00 70.75 73 GLU A CA 1
ATOM 584 C C . GLU A 1 73 ? -19.896 -7.748 33.377 1.00 70.75 73 GLU A C 1
ATOM 586 O O . GLU A 1 73 ? -20.915 -7.781 34.062 1.00 70.75 73 GLU A O 1
ATOM 591 N N . GLY A 1 74 ? -18.824 -8.492 33.678 1.00 66.44 74 GLY A N 1
ATOM 592 C CA . GLY A 1 74 ? -18.745 -9.413 34.819 1.00 66.44 74 GLY A CA 1
ATOM 593 C C . GLY A 1 74 ? -17.642 -9.126 35.842 1.00 66.44 74 GLY A C 1
ATOM 594 O O . GLY A 1 74 ? -17.518 -9.906 36.781 1.00 66.44 74 GLY A O 1
ATOM 595 N N . MET A 1 75 ? -16.849 -8.058 35.678 1.00 62.97 75 MET A N 1
ATOM 596 C CA . MET A 1 75 ? -15.747 -7.745 36.602 1.00 62.97 75 MET A CA 1
ATOM 597 C C . MET A 1 75 ? -16.218 -6.900 37.792 1.00 62.97 75 MET A C 1
ATOM 599 O O . MET A 1 75 ? -16.861 -5.861 37.621 1.00 62.97 75 MET A O 1
ATOM 603 N N . GLY A 1 76 ? -15.871 -7.334 39.005 1.00 68.00 76 GLY A N 1
ATOM 604 C CA . GLY A 1 76 ? -16.122 -6.591 40.245 1.00 68.00 76 GLY A CA 1
ATOM 605 C C . GLY A 1 76 ? -15.151 -5.419 40.448 1.00 68.00 76 GLY A C 1
ATOM 606 O O . GLY A 1 76 ? -14.080 -5.369 39.852 1.00 68.00 76 GLY A O 1
ATOM 607 N N . ALA A 1 77 ? -15.495 -4.476 41.333 1.00 63.72 77 ALA A N 1
ATOM 608 C CA . ALA A 1 77 ? -14.709 -3.254 41.574 1.00 63.72 77 ALA A CA 1
ATOM 609 C C . ALA A 1 77 ? -13.269 -3.482 42.095 1.00 63.72 77 ALA A C 1
ATOM 611 O O . ALA A 1 77 ? -12.484 -2.538 42.105 1.00 63.72 77 ALA A O 1
ATOM 612 N N . ASP A 1 78 ? -12.934 -4.705 42.518 1.00 60.62 78 ASP A N 1
ATOM 613 C CA . ASP A 1 78 ? -11.647 -5.082 43.125 1.00 60.62 78 ASP A CA 1
ATOM 614 C C . ASP A 1 78 ? -10.864 -6.117 42.285 1.00 60.62 78 ASP A C 1
ATOM 616 O O . ASP A 1 78 ? -9.884 -6.705 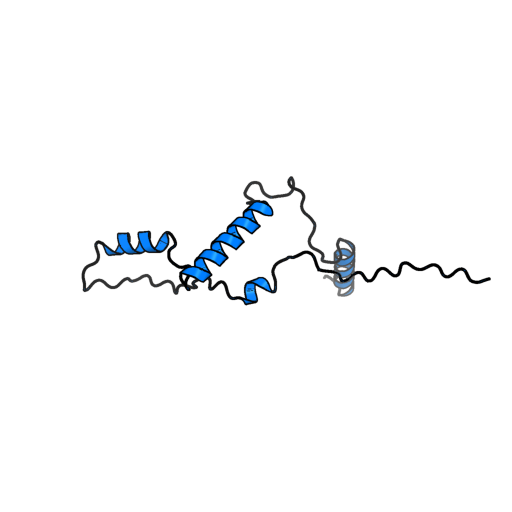42.737 1.00 60.62 78 ASP A O 1
ATOM 620 N N . GLU A 1 79 ? -11.293 -6.378 41.046 1.00 63.50 79 GLU A N 1
ATOM 621 C CA . GLU A 1 79 ? -10.627 -7.332 40.156 1.00 63.50 79 GLU A CA 1
ATOM 622 C C . GLU A 1 79 ? -9.667 -6.604 39.205 1.00 63.50 79 GLU A C 1
ATOM 624 O O . GLU A 1 79 ? -10.067 -5.801 38.361 1.00 63.50 79 GLU A O 1
ATOM 629 N N . ALA A 1 80 ? -8.367 -6.875 39.336 1.00 58.53 80 ALA A N 1
ATOM 630 C CA . ALA A 1 80 ? -7.336 -6.289 38.485 1.00 58.53 80 ALA A CA 1
ATOM 631 C C . ALA A 1 80 ? -7.165 -7.094 37.185 1.00 58.53 80 ALA A C 1
ATOM 633 O O . ALA A 1 80 ? -6.901 -8.297 37.208 1.00 58.53 80 ALA A O 1
ATOM 634 N N . GLN A 1 81 ? -7.257 -6.420 36.036 1.00 58.69 81 GLN A N 1
ATOM 635 C CA . GLN A 1 81 ? -7.021 -7.018 34.720 1.00 58.69 81 GLN A CA 1
ATOM 636 C C . GLN A 1 81 ? -5.529 -7.355 34.546 1.00 58.69 81 GLN A C 1
ATOM 638 O O . GLN A 1 81 ? -4.711 -6.498 34.214 1.00 58.69 81 GLN A O 1
ATOM 643 N N . PHE A 1 82 ? -5.161 -8.615 34.783 1.00 52.59 82 PHE A N 1
ATOM 644 C CA . PHE A 1 82 ? -3.769 -9.078 34.776 1.00 52.59 82 PHE A CA 1
ATOM 645 C C . PHE A 1 82 ? -3.345 -9.613 33.399 1.00 52.59 82 PHE A C 1
ATOM 647 O O . PHE A 1 82 ? -2.978 -10.773 33.245 1.00 52.59 82 PHE A O 1
ATOM 654 N N . SER A 1 83 ? -3.464 -8.785 32.361 1.00 61.53 83 SER A N 1
ATOM 655 C CA . SER A 1 83 ? -2.978 -9.068 30.995 1.00 61.53 83 SER A CA 1
ATOM 656 C C . SER A 1 83 ? -2.879 -7.767 30.193 1.00 61.53 83 SER A C 1
ATOM 658 O O . SER A 1 83 ? -3.457 -7.646 29.119 1.00 61.53 83 SER A O 1
ATOM 660 N N . VAL A 1 84 ? -2.215 -6.740 30.733 1.00 54.69 84 VAL A N 1
ATOM 661 C CA . VAL A 1 84 ? -1.949 -5.520 29.954 1.00 54.69 84 VAL A CA 1
ATOM 662 C C . VAL A 1 84 ? -0.789 -5.816 29.010 1.00 54.69 84 VAL A C 1
ATOM 664 O O . VAL A 1 84 ? 0.372 -5.538 29.308 1.00 54.69 84 VAL A O 1
ATOM 667 N N . GLU A 1 85 ? -1.095 -6.421 27.868 1.00 59.28 85 GLU A N 1
ATOM 668 C CA . GLU A 1 85 ? -0.250 -6.250 26.696 1.00 59.28 85 GLU A CA 1
ATOM 669 C C . GLU A 1 85 ? -0.235 -4.754 26.372 1.00 59.28 85 GLU A C 1
ATOM 671 O O . GLU A 1 85 ? -1.284 -4.125 26.244 1.00 59.28 85 GLU A O 1
ATOM 676 N N . MET A 1 86 ? 0.955 -4.146 26.369 1.00 48.56 86 MET A N 1
ATOM 677 C CA . MET A 1 86 ? 1.096 -2.723 26.080 1.00 48.56 86 MET A CA 1
ATOM 678 C C . MET A 1 86 ? 0.530 -2.495 24.679 1.00 48.56 86 MET A C 1
ATOM 680 O O . MET A 1 86 ? 1.118 -3.009 23.723 1.00 48.56 86 MET A O 1
ATOM 684 N N . PRO A 1 87 ? -0.593 -1.768 24.528 1.00 52.88 87 PRO A N 1
ATOM 685 C CA . PRO A 1 87 ? -1.200 -1.619 23.230 1.00 52.88 87 PRO A CA 1
ATOM 686 C C . PRO A 1 87 ? -0.255 -0.737 22.425 1.00 52.88 87 PRO A C 1
ATOM 688 O O . PRO A 1 87 ? -0.197 0.484 22.589 1.00 52.88 87 PRO A O 1
ATOM 691 N N . LEU A 1 88 ? 0.504 -1.363 21.528 1.00 55.84 88 LEU A N 1
ATOM 692 C CA . LEU A 1 88 ? 1.006 -0.696 20.342 1.00 55.84 88 LEU A CA 1
ATOM 693 C C . LEU A 1 88 ? -0.228 -0.428 19.485 1.00 55.84 88 LEU A C 1
ATOM 695 O O . LEU A 1 88 ? -0.420 -1.058 18.450 1.00 55.84 88 LEU A O 1
ATOM 699 N N . THR A 1 89 ? -1.106 0.472 19.948 1.00 53.19 89 THR A N 1
ATOM 700 C CA . THR A 1 89 ? -2.136 1.044 19.097 1.00 53.19 89 THR A CA 1
ATOM 701 C C . THR A 1 89 ? -1.381 1.497 17.866 1.00 53.19 89 THR A C 1
ATOM 703 O O . THR A 1 89 ? -0.414 2.263 17.965 1.00 53.19 89 THR A O 1
ATOM 706 N N . GLY A 1 90 ? -1.706 0.890 16.727 1.00 58.47 90 GLY A N 1
ATOM 707 C CA . GLY A 1 90 ? -1.075 1.185 15.457 1.00 58.47 90 GLY A CA 1
ATOM 708 C C . GLY A 1 90 ? -1.452 2.606 15.100 1.00 58.47 90 GLY A C 1
ATOM 709 O O . GLY A 1 90 ? -2.374 2.819 14.321 1.00 58.47 90 GLY A O 1
ATOM 710 N N . LYS A 1 91 ? -0.797 3.589 15.728 1.00 56.12 91 LYS A N 1
ATOM 711 C CA . LYS A 1 91 ? -0.987 4.995 15.430 1.00 56.12 91 LYS A CA 1
ATOM 712 C C . LYS A 1 91 ? -0.658 5.081 13.954 1.00 56.12 91 LYS A C 1
ATOM 714 O O . LYS A 1 91 ? 0.494 4.891 13.560 1.00 56.12 91 LYS A O 1
ATOM 719 N N . ALA A 1 92 ? -1.682 5.270 13.132 1.00 59.88 92 ALA A N 1
ATOM 720 C CA . ALA A 1 92 ? -1.530 5.522 11.716 1.00 59.88 92 ALA A CA 1
ATOM 721 C C . ALA A 1 92 ? -0.887 6.904 11.604 1.00 59.88 92 ALA A C 1
ATOM 723 O O . ALA A 1 92 ? -1.544 7.926 11.425 1.00 59.88 92 ALA A O 1
ATOM 724 N N . TYR A 1 93 ? 0.417 6.955 11.856 1.00 62.31 93 TYR A N 1
ATOM 725 C CA . TYR A 1 93 ? 1.145 8.196 11.886 1.00 62.31 93 TYR A CA 1
ATOM 726 C C . TYR A 1 93 ? 1.176 8.754 10.468 1.00 62.31 93 TYR A C 1
ATOM 728 O O . TYR A 1 93 ? 1.372 8.019 9.502 1.00 62.31 93 TYR A O 1
ATOM 736 N N . LEU A 1 94 ? 1.063 10.072 10.334 1.00 59.06 94 LEU A N 1
ATOM 737 C CA . LEU A 1 94 ? 1.074 10.752 9.035 1.00 59.06 94 LEU A CA 1
ATOM 738 C C . LEU A 1 94 ? 2.330 10.428 8.193 1.00 59.06 94 LEU A C 1
ATOM 740 O O . LEU A 1 94 ? 2.281 10.487 6.966 1.00 59.06 94 LEU A O 1
ATOM 744 N N . TRP A 1 95 ? 3.446 10.028 8.824 1.00 63.06 95 TRP A N 1
ATOM 745 C CA . TRP A 1 95 ? 4.661 9.575 8.134 1.00 63.06 95 TRP A CA 1
ATOM 746 C C . TRP A 1 95 ? 4.538 8.193 7.481 1.00 63.06 95 TRP A C 1
ATOM 748 O O . TRP A 1 95 ? 5.309 7.907 6.567 1.00 63.06 95 TRP A O 1
ATOM 758 N N . ALA A 1 96 ? 3.578 7.353 7.879 1.00 64.69 96 ALA A N 1
ATOM 759 C CA . ALA A 1 96 ? 3.352 6.045 7.262 1.00 64.69 96 ALA A CA 1
ATOM 760 C C . ALA A 1 96 ? 2.998 6.170 5.769 1.00 64.69 96 ALA A C 1
ATOM 762 O O . ALA A 1 96 ? 3.248 5.255 4.992 1.00 64.69 96 ALA A O 1
ATOM 763 N N . ASP A 1 97 ? 2.485 7.330 5.342 1.00 66.38 97 ASP A N 1
ATOM 764 C CA . ASP A 1 97 ? 2.185 7.624 3.940 1.00 66.38 97 ASP A CA 1
ATOM 765 C C . ASP A 1 97 ? 3.434 7.979 3.104 1.00 66.38 97 ASP A C 1
ATOM 767 O O . ASP A 1 97 ? 3.383 7.939 1.874 1.00 66.38 97 ASP A O 1
ATOM 771 N N . LYS A 1 98 ? 4.566 8.302 3.754 1.00 74.81 98 LYS A N 1
ATOM 772 C CA . LYS A 1 98 ? 5.824 8.701 3.094 1.00 74.81 98 LYS A CA 1
ATOM 773 C C . LYS A 1 98 ? 6.486 7.545 2.343 1.00 74.81 98 LYS A C 1
ATOM 775 O O . LYS A 1 98 ? 7.054 7.770 1.281 1.00 74.81 98 LYS A O 1
ATOM 780 N N . TYR A 1 99 ? 6.416 6.334 2.889 1.00 73.06 99 TYR A N 1
ATOM 781 C CA . TYR A 1 99 ? 7.110 5.157 2.355 1.00 73.06 99 TYR A CA 1
ATOM 782 C C . TYR A 1 99 ? 6.166 4.151 1.689 1.00 73.06 99 TYR A C 1
ATOM 784 O O . TYR A 1 99 ? 6.537 2.999 1.480 1.00 73.06 99 TYR A O 1
ATOM 792 N N . ARG A 1 100 ? 4.942 4.566 1.339 1.00 79.62 100 ARG A N 1
ATOM 793 C CA . ARG A 1 100 ? 4.027 3.691 0.600 1.00 79.62 100 ARG A CA 1
ATOM 794 C C . ARG A 1 100 ? 4.534 3.486 -0.832 1.00 79.62 100 ARG A C 1
ATOM 796 O O . ARG A 1 100 ? 4.792 4.488 -1.507 1.00 79.62 100 ARG A O 1
ATOM 803 N N . PRO A 1 101 ? 4.632 2.237 -1.325 1.00 86.50 101 PRO A N 1
ATOM 804 C CA . PRO A 1 101 ? 4.962 1.970 -2.720 1.00 86.50 101 PRO A CA 1
ATOM 805 C C . PRO A 1 101 ? 3.951 2.662 -3.645 1.00 86.50 101 PRO A C 1
ATOM 807 O O . PRO A 1 101 ? 2.760 2.363 -3.616 1.00 86.50 101 PRO A O 1
ATOM 810 N N . ARG A 1 102 ? 4.406 3.644 -4.431 1.00 82.94 102 ARG A N 1
ATOM 811 C CA . ARG A 1 102 ? 3.566 4.448 -5.334 1.00 82.94 102 ARG A CA 1
ATOM 812 C C . ARG A 1 102 ? 4.278 4.676 -6.658 1.00 82.94 102 ARG A C 1
ATOM 814 O O . ARG A 1 102 ? 5.504 4.752 -6.712 1.00 82.94 102 ARG A O 1
ATOM 821 N N . LYS A 1 103 ? 3.498 4.865 -7.725 1.00 85.62 103 LYS A N 1
ATOM 822 C CA . LYS A 1 103 ? 4.023 5.277 -9.031 1.00 85.62 103 LYS A CA 1
ATOM 823 C C . LYS A 1 103 ? 4.635 6.687 -8.921 1.00 85.62 103 LYS A C 1
ATOM 825 O O . LYS A 1 103 ? 3.923 7.607 -8.505 1.00 85.62 103 LYS A O 1
ATOM 830 N N . PRO A 1 104 ? 5.917 6.893 -9.282 1.00 86.31 104 PRO A N 1
ATOM 831 C CA . PRO A 1 104 ? 6.547 8.206 -9.203 1.00 86.31 104 PRO A CA 1
ATOM 832 C C . PRO A 1 104 ? 5.854 9.188 -10.153 1.00 86.31 104 PRO A C 1
ATOM 834 O O . PRO A 1 104 ? 5.545 8.863 -11.302 1.00 86.31 104 PRO A O 1
ATOM 837 N N . ARG A 1 105 ? 5.599 10.405 -9.666 1.00 84.69 105 ARG A N 1
ATOM 838 C CA . ARG A 1 105 ? 5.054 11.490 -10.487 1.00 84.69 105 ARG A CA 1
ATOM 839 C C . ARG A 1 105 ? 6.205 12.142 -11.242 1.00 84.69 105 ARG A C 1
ATOM 841 O O . ARG A 1 105 ? 7.091 12.721 -10.624 1.00 84.69 105 ARG A O 1
ATOM 848 N N . PHE A 1 106 ? 6.186 12.066 -12.565 1.00 84.69 106 PHE A N 1
ATOM 849 C CA . PHE A 1 106 ? 7.098 12.823 -13.416 1.00 84.69 106 PHE A CA 1
ATOM 850 C C . PHE A 1 106 ? 6.458 14.162 -13.808 1.00 84.69 106 PHE A C 1
ATOM 852 O O . PHE A 1 106 ? 5.245 14.249 -14.005 1.00 84.69 106 PHE A O 1
ATOM 859 N N . PHE A 1 107 ? 7.270 15.210 -13.944 1.00 72.94 107 PHE A N 1
ATOM 860 C CA . PHE A 1 107 ? 6.859 16.466 -14.570 1.00 72.94 107 PHE A CA 1
ATOM 861 C C . PHE A 1 107 ? 7.456 16.513 -15.975 1.00 72.94 107 PHE A C 1
ATOM 863 O O . PHE A 1 107 ? 8.551 17.032 -16.188 1.00 72.94 107 PHE A O 1
ATOM 870 N N . ASN A 1 108 ? 6.760 15.905 -16.934 1.00 80.88 108 ASN A N 1
ATOM 871 C CA . ASN A 1 108 ? 7.221 15.896 -18.316 1.00 80.88 108 ASN A CA 1
ATOM 872 C C . ASN A 1 108 ? 7.078 17.299 -18.906 1.00 80.88 108 ASN A C 1
ATOM 874 O O . ASN A 1 108 ? 5.966 17.796 -19.079 1.00 80.88 108 ASN A O 1
ATOM 878 N N . ARG A 1 109 ? 8.204 17.924 -19.254 1.00 81.38 109 ARG A N 1
ATOM 879 C CA . ARG A 1 109 ? 8.228 19.131 -20.087 1.00 81.38 109 ARG A CA 1
ATOM 880 C C . ARG A 1 109 ? 8.483 18.688 -21.516 1.00 81.38 109 ARG A C 1
ATOM 882 O O . ARG A 1 109 ? 9.625 18.506 -21.919 1.00 81.38 109 ARG A O 1
ATOM 889 N N . VAL A 1 110 ? 7.410 18.471 -22.266 1.00 80.69 110 VAL A N 1
ATOM 890 C CA . VAL A 1 110 ? 7.513 18.131 -23.685 1.00 80.69 110 VAL A CA 1
ATOM 891 C C . VAL A 1 110 ? 7.847 19.412 -24.440 1.00 80.69 110 VAL A C 1
ATOM 893 O O . VAL A 1 110 ? 7.065 20.358 -24.445 1.00 80.69 110 VAL A O 1
ATOM 896 N N . HIS A 1 111 ? 9.037 19.476 -25.027 1.00 74.69 111 HIS A N 1
ATOM 897 C CA . HIS A 1 111 ? 9.378 20.535 -25.970 1.00 74.69 111 HIS A CA 1
ATOM 898 C C . HIS A 1 111 ? 8.900 20.092 -27.349 1.00 74.69 111 HIS A C 1
ATOM 900 O O . HIS A 1 111 ? 9.559 19.307 -28.022 1.00 74.69 111 HIS A O 1
ATOM 906 N N . THR A 1 112 ? 7.716 20.554 -27.747 1.00 73.12 112 THR A N 1
ATOM 907 C CA . THR A 1 112 ? 7.243 20.420 -29.126 1.00 73.12 112 THR A CA 1
ATOM 908 C C . THR A 1 112 ? 7.584 21.695 -29.884 1.00 73.12 112 THR A C 1
ATOM 910 O O . THR A 1 112 ? 6.878 22.696 -29.771 1.00 73.12 112 THR A O 1
ATOM 913 N N . GLY A 1 113 ? 8.672 21.661 -30.646 1.00 75.25 113 GLY A N 1
ATOM 914 C CA . GLY A 1 113 ? 9.048 22.723 -31.571 1.00 75.25 113 GLY A CA 1
ATOM 915 C C . GLY A 1 113 ? 9.943 22.166 -32.672 1.00 75.25 113 GLY A C 1
ATOM 916 O O . GLY A 1 113 ? 10.879 21.428 -32.388 1.00 75.25 113 GLY A O 1
ATOM 917 N N . PHE A 1 114 ? 9.638 22.509 -33.920 1.00 72.19 114 PHE A N 1
ATOM 918 C CA . PHE A 1 114 ? 10.569 22.430 -35.041 1.00 72.19 114 PHE A CA 1
ATOM 919 C C . PHE A 1 114 ? 10.651 23.839 -35.614 1.00 72.19 114 PHE A C 1
ATOM 921 O O . PHE A 1 114 ? 9.656 24.353 -36.121 1.00 72.19 114 PHE A O 1
ATOM 928 N N . GLU A 1 115 ? 11.811 24.475 -35.496 1.00 66.56 115 GLU A N 1
ATOM 929 C CA . GLU A 1 115 ? 12.047 25.779 -36.103 1.00 66.56 115 GLU A CA 1
ATOM 930 C C . GLU A 1 115 ? 12.680 25.554 -37.476 1.00 66.56 115 GLU A C 1
ATOM 932 O O . GLU A 1 115 ? 13.887 25.375 -37.615 1.00 66.56 115 GLU A O 1
ATOM 937 N N . TRP A 1 116 ? 11.833 25.499 -38.501 1.00 73.19 116 TRP A N 1
ATOM 938 C CA . TRP A 1 116 ? 12.292 25.660 -39.872 1.00 73.19 116 TRP A CA 1
ATOM 939 C C . TRP A 1 116 ? 12.436 27.154 -40.137 1.00 73.19 116 TRP A C 1
ATOM 941 O O . TRP A 1 116 ? 11.446 27.839 -40.387 1.00 73.19 116 TRP A O 1
ATOM 951 N N . ASN A 1 117 ? 13.671 27.646 -40.096 1.00 59.47 117 ASN A N 1
ATOM 952 C CA . ASN A 1 117 ? 14.043 28.876 -40.780 1.00 59.47 117 ASN A CA 1
ATOM 953 C C . ASN A 1 117 ? 15.125 28.572 -41.822 1.00 59.47 117 ASN A C 1
ATOM 955 O O . ASN A 1 117 ? 15.992 27.725 -41.616 1.00 59.47 117 ASN A O 1
ATOM 959 N N . LYS A 1 118 ? 14.945 29.217 -42.974 1.00 54.56 118 LYS A N 1
ATOM 960 C CA . LYS A 1 118 ? 15.636 29.042 -44.253 1.00 54.56 118 LYS A CA 1
ATOM 961 C C . LYS A 1 118 ? 17.052 29.608 -44.245 1.00 54.56 118 LYS A C 1
ATOM 963 O O . LYS A 1 118 ? 17.242 30.667 -43.610 1.00 54.56 118 LYS A O 1
#

Organism: Micrurus surinamensis (NCBI:txid129470)

Sequence (118 aa):
VLIEEDLIQQSLDDYDAGKYSPRLLTSHELPFDAHVVDADEDLQRLQLSRQQLQVTGDASESAEDIFFRRAKEGMGADEAQFSVEMPLTGKAYLWADKYRPRKPRFFNRVHTGFEWNK

Secondary structure (DSSP, 8-state):
---HHHHHHHHHHHHHTTTTPPP---TTTS-TT-----HHHHHHHHHHHHHHHHHHS----STHHHHHHHHHTT--TT---------------GGGGTTS--PPPP------------

Radius of gyration: 26.7 Å; chains: 1; bounding box: 58×51×87 Å

Foldseek 3Di:
DQDPVNVVVVVVVVCVVDVPDDDDDDPVRDDPPDDDDDPVRVVVVVVVQVVCCVPPVDPPPDPVVVVVVVVCPPDDPPDDDPDCPPPPPVPPDPCVVVPPDDDDDDDDDDDDDDDDDD